Protein AF-A0A377DWI9-F1 (afdb_monomer_lite)

pLDDT: mean 70.31, std 16.59, range [31.58, 92.06]

Organism: Escherichia coli (NCBI:txid562)

Foldseek 3Di:
DFVVVLVVVLVPDDVVQAQEWEWEQEPVRWIAIDHSVQQWDPNVDPVPIAGDDGPFTWDADFPDQFLRIAGPPPRHGDGGAQEEEERDDDDVVVVCPVVVVCVRSNHHYEDDPDPPVCVVRDPQDDHDDPVRHNHHYHYYYTYRPDPDDPD

InterPro domains:
  IPR000291 D-alanine--D-alanine ligase/VANA/B/C, conserved site [PS00843] (89-100)
  IPR011127 D-alanine--D-alanine ligase, N-terminal domain [PF01820] (2-112)
  IPR016185 Pre-ATP-grasp domain superfamily [SSF52440] (2-116)

Secondary structure (DSSP, 8-state):
--HHHHHHHHHHS-TTT-EEEEEEE-TT--EEEEETTS-EESTT-TTT-EEPPPSEEEEE-TT-SS--EEETTT-PBPPP-SEEEE---SHHHHSSHHHHHHHHTT--B-SSS-TTTTTTS-SS--TT-GGG---SEEEEEEE--------

Structure (mmCIF, N/CA/C/O backbone):
data_AF-A0A377DWI9-F1
#
_entry.id   AF-A0A377DWI9-F1
#
loop_
_atom_site.group_PDB
_atom_site.id
_atom_site.type_symbol
_atom_site.label_atom_id
_atom_site.label_alt_id
_atom_site.label_comp_id
_atom_site.label_asym_id
_atom_site.label_entity_id
_atom_site.label_seq_id
_atom_site.pdbx_PDB_ins_code
_atom_site.Cartn_x
_atom_site.Cartn_y
_atom_site.Cartn_z
_atom_site.occupancy
_atom_site.B_iso_or_equiv
_atom_site.auth_seq_id
_atom_site.auth_comp_id
_atom_site.auth_asym_id
_atom_site.auth_atom_id
_atom_site.pdbx_PDB_model_num
ATOM 1 N N . MET A 1 1 ? 13.588 3.741 -10.975 1.00 43.94 1 MET A N 1
ATOM 2 C CA . MET A 1 1 ? 13.897 2.372 -10.501 1.00 43.94 1 MET A CA 1
ATOM 3 C C . MET A 1 1 ? 12.959 1.959 -9.357 1.00 43.94 1 MET A C 1
ATOM 5 O O . MET A 1 1 ? 13.423 1.722 -8.256 1.00 43.94 1 MET A O 1
ATOM 9 N N . SER A 1 2 ? 11.640 1.904 -9.572 1.00 62.06 2 SER A N 1
ATOM 10 C CA . SER A 1 2 ? 10.690 1.530 -8.497 1.00 62.06 2 SER A CA 1
ATOM 11 C C . SER A 1 2 ? 9.681 0.486 -8.989 1.00 62.06 2 SER A C 1
ATOM 13 O O . SER A 1 2 ? 9.578 -0.593 -8.418 1.00 62.06 2 SER A O 1
ATOM 15 N N . LEU A 1 3 ? 9.052 0.725 -10.147 1.00 66.88 3 LEU A N 1
ATOM 16 C CA . LEU A 1 3 ? 7.974 -0.137 -10.655 1.00 66.88 3 LEU A CA 1
ATOM 17 C C . LEU A 1 3 ? 8.413 -1.546 -11.058 1.00 66.88 3 LEU A C 1
ATOM 19 O O . LEU A 1 3 ? 7.700 -2.504 -10.783 1.00 66.88 3 LEU A O 1
ATOM 23 N N . GLN A 1 4 ? 9.593 -1.694 -11.664 1.00 70.00 4 GLN A N 1
ATOM 24 C CA . GLN A 1 4 ? 10.095 -3.016 -12.046 1.00 70.00 4 GLN A CA 1
ATOM 25 C C . GLN A 1 4 ? 10.430 -3.875 -10.818 1.00 70.00 4 GLN A C 1
ATOM 27 O O . GLN A 1 4 ? 10.190 -5.076 -10.816 1.00 70.00 4 GLN A O 1
ATOM 32 N N . SER A 1 5 ? 10.942 -3.258 -9.753 1.00 67.12 5 SER A N 1
ATOM 33 C CA . SER A 1 5 ? 11.206 -3.952 -8.493 1.00 67.12 5 SER A CA 1
ATOM 34 C C . SER A 1 5 ? 9.919 -4.313 -7.763 1.00 67.12 5 SER A C 1
ATOM 36 O O . SER A 1 5 ? 9.803 -5.424 -7.253 1.00 67.12 5 SER 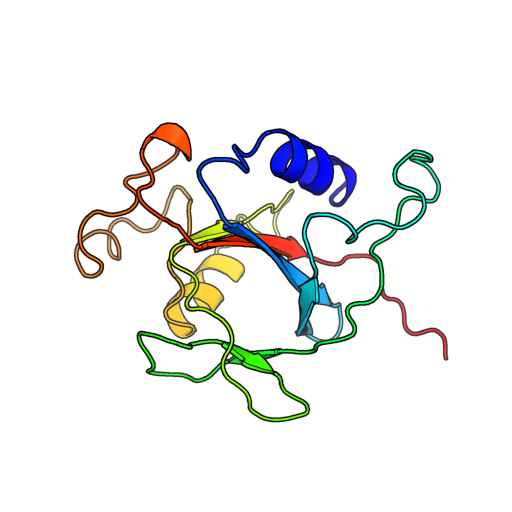A O 1
ATOM 38 N N . ALA A 1 6 ? 8.932 -3.408 -7.769 1.00 67.75 6 ALA A N 1
ATOM 39 C CA . ALA A 1 6 ? 7.593 -3.699 -7.273 1.00 67.75 6 ALA A CA 1
ATOM 40 C C . ALA A 1 6 ? 6.969 -4.883 -8.026 1.00 67.75 6 ALA A C 1
ATOM 42 O O . ALA A 1 6 ? 6.461 -5.797 -7.387 1.00 67.75 6 ALA A O 1
ATOM 43 N N . LYS A 1 7 ? 7.106 -4.930 -9.362 1.00 75.44 7 LYS A N 1
ATOM 44 C CA . LYS A 1 7 ? 6.726 -6.084 -10.192 1.00 75.44 7 LYS A CA 1
ATOM 45 C C . LYS A 1 7 ? 7.393 -7.374 -9.745 1.00 75.44 7 LYS A C 1
ATOM 47 O O . LYS A 1 7 ? 6.699 -8.327 -9.425 1.00 75.44 7 LYS A O 1
ATOM 52 N N . ASN A 1 8 ? 8.713 -7.373 -9.605 1.00 74.19 8 ASN A N 1
ATOM 53 C CA . ASN A 1 8 ? 9.438 -8.572 -9.193 1.00 74.19 8 ASN A CA 1
ATOM 54 C C . ASN A 1 8 ? 8.997 -9.094 -7.813 1.00 74.19 8 ASN A C 1
ATOM 56 O O . ASN A 1 8 ? 8.969 -10.302 -7.607 1.00 74.19 8 ASN A O 1
ATOM 60 N N . ILE A 1 9 ? 8.647 -8.213 -6.871 1.00 72.06 9 ILE A N 1
ATOM 61 C CA . ILE A 1 9 ? 8.197 -8.621 -5.530 1.00 72.06 9 ILE A CA 1
ATOM 62 C C . ILE A 1 9 ? 6.748 -9.120 -5.554 1.00 72.06 9 ILE A C 1
ATOM 64 O O . ILE A 1 9 ? 6.459 -10.144 -4.939 1.00 72.06 9 ILE A O 1
ATOM 68 N N . VAL A 1 10 ? 5.855 -8.454 -6.292 1.00 74.56 10 VAL A N 1
ATOM 69 C CA . VAL A 1 10 ? 4.472 -8.920 -6.512 1.00 74.56 10 VAL A CA 1
ATOM 70 C C . VAL A 1 10 ? 4.441 -10.258 -7.259 1.00 74.56 10 VAL A C 1
ATOM 72 O O . VAL A 1 10 ? 3.552 -11.074 -7.025 1.00 74.56 10 VAL A O 1
ATOM 75 N N . ASP A 1 11 ? 5.405 -10.509 -8.143 1.00 76.75 11 ASP A N 1
ATOM 76 C CA . ASP A 1 11 ? 5.524 -11.777 -8.867 1.00 76.75 11 ASP A CA 1
ATOM 77 C C . ASP A 1 11 ? 6.151 -12.881 -8.002 1.00 76.75 11 ASP A C 1
ATOM 79 O O . ASP A 1 11 ? 5.823 -14.054 -8.165 1.00 76.75 11 ASP A O 1
ATOM 83 N N . ALA A 1 12 ? 7.031 -12.520 -7.063 1.00 76.44 12 ALA A N 1
ATOM 84 C CA . ALA A 1 12 ? 7.692 -13.467 -6.165 1.00 76.44 12 ALA A CA 1
ATOM 85 C C . ALA A 1 12 ? 6.863 -13.838 -4.923 1.00 76.44 12 ALA A C 1
ATOM 87 O O . ALA A 1 12 ? 7.196 -14.812 -4.242 1.00 76.44 12 ALA A O 1
ATOM 88 N N . ILE A 1 13 ? 5.823 -13.068 -4.585 1.00 74.94 13 ILE A N 1
ATOM 89 C CA . ILE A 1 13 ? 4.976 -13.354 -3.424 1.00 74.94 13 ILE A CA 1
ATOM 90 C C . ILE A 1 13 ? 4.055 -14.550 -3.699 1.00 74.94 13 ILE A C 1
ATOM 92 O O . ILE A 1 13 ? 3.482 -14.700 -4.778 1.00 74.94 13 ILE A O 1
ATOM 96 N N . ASP A 1 14 ? 3.894 -15.413 -2.699 1.00 77.94 14 ASP A N 1
ATOM 97 C CA . ASP A 1 14 ? 3.035 -16.588 -2.805 1.00 77.94 14 ASP A CA 1
ATOM 98 C C . ASP A 1 14 ? 1.555 -16.200 -2.655 1.00 77.94 14 ASP A C 1
ATOM 100 O O . ASP A 1 14 ? 1.016 -16.141 -1.548 1.00 77.94 14 ASP A O 1
ATOM 104 N N . LYS A 1 15 ? 0.889 -15.955 -3.787 1.00 76.94 15 LYS A N 1
ATOM 105 C CA . LYS A 1 15 ? -0.535 -15.581 -3.861 1.00 76.94 15 LYS A CA 1
ATOM 106 C C . LYS A 1 15 ? -1.492 -16.696 -3.409 1.00 76.94 15 LYS A C 1
ATOM 108 O O . LYS A 1 15 ? -2.678 -16.444 -3.252 1.00 76.94 15 LYS A O 1
ATOM 113 N N . SER A 1 16 ? -1.007 -17.927 -3.199 1.00 78.12 16 SER A N 1
ATOM 114 C CA . SER A 1 16 ? -1.817 -18.993 -2.585 1.00 78.12 16 SER A CA 1
ATOM 115 C C . SER A 1 16 ? -1.892 -18.871 -1.062 1.00 78.12 16 SER A C 1
ATOM 117 O O . SER A 1 16 ? -2.767 -19.462 -0.432 1.00 78.12 16 SER A O 1
ATOM 119 N N . ARG A 1 17 ? -0.969 -18.103 -0.472 1.00 75.44 17 ARG A N 1
ATOM 120 C CA . ARG A 1 17 ? -0.856 -17.884 0.972 1.00 75.44 17 ARG A CA 1
ATOM 121 C C . ARG A 1 17 ? -1.295 -16.496 1.409 1.00 75.44 17 ARG A C 1
ATOM 123 O O . ARG A 1 17 ? -1.704 -16.347 2.554 1.00 75.44 17 ARG A O 1
ATOM 130 N N . PHE A 1 18 ? -1.159 -15.507 0.533 1.00 76.12 18 PHE A N 1
ATOM 131 C CA . PHE A 1 18 ? -1.440 -14.112 0.835 1.00 76.12 18 PHE A CA 1
ATOM 132 C C . PHE A 1 18 ? -2.476 -13.550 -0.135 1.00 76.12 18 PHE A C 1
ATOM 134 O O . PHE A 1 18 ? -2.308 -13.658 -1.350 1.00 76.12 18 PHE A O 1
ATOM 141 N N . ASP A 1 19 ? -3.488 -12.887 0.411 1.00 82.38 19 ASP A N 1
ATOM 142 C CA . ASP A 1 19 ? -4.251 -11.866 -0.290 1.00 82.38 19 ASP A CA 1
ATOM 143 C C . ASP A 1 19 ? -3.406 -10.586 -0.331 1.00 82.38 19 ASP A C 1
ATOM 145 O O . ASP A 1 19 ? -2.982 -10.059 0.705 1.00 82.38 19 ASP A O 1
ATOM 149 N N . VAL A 1 20 ? -3.058 -10.147 -1.539 1.00 81.94 20 VAL A N 1
ATOM 150 C CA . VAL A 1 20 ? -2.062 -9.096 -1.765 1.00 81.94 20 VAL A CA 1
ATOM 151 C C . VAL A 1 20 ? -2.745 -7.876 -2.347 1.00 81.94 20 VAL A C 1
ATOM 153 O O . VAL A 1 20 ? -3.219 -7.898 -3.482 1.00 81.94 20 VAL A O 1
ATOM 156 N N . VAL A 1 21 ? -2.687 -6.775 -1.608 1.00 82.81 21 VAL A N 1
ATOM 157 C CA . VAL A 1 21 ? -3.059 -5.455 -2.115 1.00 82.81 21 VAL A CA 1
ATOM 158 C C . VAL A 1 21 ? -1.825 -4.591 -2.314 1.00 82.81 21 VAL A C 1
ATOM 160 O O . VAL A 1 21 ? -0.770 -4.791 -1.708 1.00 82.81 21 VAL A O 1
ATOM 163 N N . LEU A 1 22 ? -1.949 -3.603 -3.185 1.00 83.62 22 LEU A N 1
ATOM 164 C CA . LEU A 1 22 ? -0.891 -2.650 -3.457 1.00 83.62 22 LEU A CA 1
ATOM 165 C C . LEU A 1 22 ? -1.261 -1.294 -2.892 1.00 83.62 22 LEU A C 1
ATOM 167 O O . LEU A 1 22 ? -2.303 -0.749 -3.237 1.00 83.62 22 LEU A O 1
ATOM 171 N N . LEU A 1 23 ? -0.402 -0.757 -2.032 1.00 84.25 23 LEU A N 1
ATOM 172 C CA . LEU A 1 23 ? -0.550 0.569 -1.451 1.00 84.25 23 LEU A CA 1
ATOM 173 C C . LEU A 1 23 ? 0.487 1.508 -2.065 1.00 84.25 23 LEU A C 1
ATOM 175 O O . LEU A 1 23 ? 1.693 1.322 -1.902 1.00 84.25 23 LEU A O 1
ATOM 179 N N . GLY A 1 24 ? 0.006 2.526 -2.768 1.00 81.19 24 GLY A N 1
ATOM 180 C CA . GLY A 1 24 ? 0.832 3.591 -3.324 1.00 81.19 24 GLY A CA 1
ATOM 181 C C . GLY A 1 24 ? 0.602 4.905 -2.592 1.00 81.19 24 GLY A C 1
ATOM 182 O O . GLY A 1 24 ? -0.525 5.199 -2.200 1.00 81.19 24 GLY A O 1
ATOM 183 N N . ILE A 1 25 ? 1.652 5.712 -2.447 1.00 78.38 25 ILE A N 1
ATOM 184 C CA . ILE A 1 25 ? 1.525 7.136 -2.108 1.00 78.38 25 ILE A CA 1
ATOM 185 C C . ILE A 1 25 ? 2.008 7.950 -3.301 1.00 78.38 25 ILE A C 1
ATOM 187 O O . ILE A 1 25 ? 3.132 7.741 -3.771 1.00 78.38 25 ILE A O 1
ATOM 191 N N . ASP A 1 26 ? 1.157 8.849 -3.792 1.00 75.94 26 ASP A N 1
ATOM 192 C CA . ASP A 1 26 ? 1.507 9.770 -4.871 1.00 75.94 26 ASP A CA 1
ATOM 193 C C . ASP A 1 26 ? 2.346 10.964 -4.385 1.00 75.94 26 ASP A C 1
ATOM 195 O O . ASP A 1 26 ? 2.638 11.137 -3.200 1.00 75.94 26 ASP A O 1
ATOM 199 N N . LYS A 1 27 ? 2.756 11.827 -5.318 1.00 71.56 27 LYS A N 1
ATOM 200 C CA . LYS A 1 27 ? 3.582 13.005 -5.002 1.00 71.56 27 LYS A CA 1
ATOM 201 C C . LYS A 1 27 ? 2.850 14.059 -4.176 1.00 71.56 27 LYS A C 1
ATOM 203 O O . LYS A 1 27 ? 3.497 14.948 -3.628 1.00 71.56 27 LYS A O 1
ATOM 208 N N . GLN A 1 28 ? 1.528 13.989 -4.125 1.00 77.25 28 GLN A N 1
ATOM 209 C CA . GLN A 1 28 ? 0.669 14.863 -3.342 1.00 77.25 28 GLN A CA 1
ATOM 210 C C . GLN A 1 28 ? 0.441 14.295 -1.931 1.00 77.25 28 GLN A C 1
ATOM 212 O O . GLN A 1 28 ? -0.187 14.953 -1.102 1.00 77.25 28 GLN A O 1
ATOM 217 N N . GLY A 1 29 ? 0.981 13.107 -1.636 1.00 77.75 29 GLY A N 1
ATOM 218 C CA . GLY A 1 29 ? 0.819 12.418 -0.363 1.00 77.75 29 GLY A CA 1
ATOM 219 C C . GLY A 1 29 ? -0.506 11.665 -0.243 1.00 77.75 29 GLY A C 1
ATOM 220 O O . GLY A 1 29 ? -0.821 11.192 0.850 1.00 77.75 29 GLY A O 1
ATOM 221 N N . GLN A 1 30 ? -1.290 11.544 -1.321 1.00 82.44 30 GLN A N 1
ATOM 222 C CA . GLN A 1 30 ? -2.525 10.766 -1.291 1.00 82.44 30 GLN A CA 1
ATOM 223 C C . GLN A 1 30 ? -2.202 9.280 -1.380 1.00 82.44 30 GLN A C 1
ATOM 225 O O . GLN A 1 30 ? -1.371 8.842 -2.179 1.00 82.44 30 GLN A O 1
ATOM 230 N N . TRP A 1 31 ? -2.874 8.510 -0.532 1.00 87.00 31 TRP A N 1
ATOM 231 C CA . TRP A 1 31 ? -2.747 7.065 -0.499 1.00 87.00 31 TRP A CA 1
ATOM 232 C C . TRP A 1 31 ? -3.750 6.444 -1.455 1.00 87.00 31 TRP A C 1
ATOM 234 O O . TRP A 1 31 ? -4.892 6.888 -1.545 1.00 87.00 31 TRP A O 1
ATOM 244 N N . HIS A 1 32 ? -3.335 5.379 -2.119 1.00 86.12 32 HIS A N 1
ATOM 245 C CA . HIS A 1 32 ? -4.103 4.704 -3.150 1.00 86.12 32 HIS A CA 1
ATOM 246 C C . HIS A 1 32 ? -3.987 3.197 -2.975 1.00 86.12 32 HIS A C 1
ATOM 248 O O . HIS A 1 32 ? -2.897 2.700 -2.687 1.00 86.12 32 HIS A O 1
ATOM 254 N N . VAL A 1 33 ? -5.087 2.470 -3.180 1.00 85.06 33 VAL A N 1
ATOM 255 C CA . VAL A 1 33 ? -5.078 1.000 -3.204 1.00 85.06 33 VAL A CA 1
ATOM 256 C C . VAL A 1 33 ? -5.276 0.469 -4.616 1.00 85.06 33 VAL A C 1
ATOM 258 O O . VAL A 1 33 ? -6.163 0.898 -5.339 1.00 85.06 33 VAL A O 1
ATOM 261 N N . SER A 1 34 ? -4.458 -0.483 -5.036 1.00 81.50 34 SER A N 1
ATOM 262 C CA . SER A 1 34 ? -4.604 -1.149 -6.328 1.00 81.50 34 SER A CA 1
ATOM 263 C C . SER A 1 34 ? -4.617 -2.658 -6.165 1.00 81.50 34 SER A C 1
ATOM 265 O O . SER A 1 34 ? -4.000 -3.218 -5.259 1.00 81.50 34 SER A O 1
ATOM 267 N N . ASP A 1 35 ? -5.330 -3.316 -7.068 1.00 77.38 35 ASP A N 1
ATOM 268 C CA . ASP A 1 35 ? -5.361 -4.769 -7.141 1.00 77.38 35 ASP A CA 1
ATOM 269 C C . ASP A 1 35 ? -4.036 -5.293 -7.725 1.00 77.38 35 ASP A C 1
ATOM 271 O O . ASP A 1 35 ? -3.583 -4.833 -8.782 1.00 77.38 35 ASP A O 1
ATOM 275 N N . ALA A 1 36 ? -3.412 -6.268 -7.055 1.00 73.12 36 ALA A N 1
ATOM 276 C CA . ALA A 1 36 ? -2.138 -6.857 -7.471 1.00 73.12 36 ALA A CA 1
ATOM 277 C C . ALA A 1 36 ? -2.191 -7.583 -8.830 1.00 73.12 36 ALA A C 1
ATOM 279 O O . ALA A 1 36 ? -1.147 -7.836 -9.431 1.00 73.12 36 ALA A O 1
ATOM 280 N N . SER A 1 37 ? -3.379 -7.903 -9.346 1.00 73.38 37 SER A N 1
ATOM 281 C CA . SER A 1 37 ? -3.575 -8.482 -10.678 1.00 73.38 37 SER A CA 1
ATOM 282 C C . SER A 1 37 ? -3.571 -7.445 -11.809 1.00 73.38 37 SER A C 1
ATOM 284 O O . SER A 1 37 ? -3.333 -7.820 -12.956 1.00 73.38 37 SER A O 1
ATOM 286 N N . ASN A 1 38 ? -3.801 -6.152 -11.528 1.00 75.94 38 ASN A N 1
ATOM 287 C CA . ASN A 1 38 ? -4.007 -5.142 -12.579 1.00 75.94 38 ASN A CA 1
ATOM 288 C C . ASN A 1 38 ? -3.505 -3.722 -12.234 1.00 75.94 38 ASN A C 1
ATOM 290 O O . ASN A 1 38 ? -4.110 -2.717 -12.612 1.00 75.94 38 ASN A O 1
ATOM 294 N N . TYR A 1 39 ? -2.382 -3.615 -11.534 1.00 76.12 39 TYR A N 1
ATOM 295 C CA . TYR A 1 39 ? -1.815 -2.339 -11.077 1.00 76.12 39 TYR A CA 1
ATOM 296 C C . TYR A 1 39 ? -0.828 -1.678 -12.052 1.00 76.12 39 TYR A C 1
ATOM 298 O O . TYR A 1 39 ? -0.432 -0.536 -11.830 1.00 76.12 39 TYR A O 1
ATOM 306 N N . LEU A 1 40 ? -0.407 -2.363 -13.121 1.00 77.06 40 LEU A N 1
ATOM 307 C CA . LEU A 1 40 ? 0.538 -1.829 -14.110 1.00 77.06 40 LEU A CA 1
ATOM 308 C C . LEU A 1 40 ? -0.135 -1.574 -15.458 1.00 77.06 40 LEU A C 1
ATOM 310 O O . LEU A 1 40 ? -0.906 -2.387 -15.963 1.00 77.06 40 LEU A O 1
ATOM 314 N N . LEU A 1 41 ? 0.233 -0.453 -16.070 1.00 78.62 41 LEU A N 1
ATOM 315 C CA . LEU A 1 41 ? 0.066 -0.170 -17.489 1.00 78.62 41 LEU A CA 1
ATOM 316 C C . LEU A 1 41 ? 1.367 -0.525 -18.209 1.00 78.62 41 LEU A C 1
ATOM 318 O O . LEU A 1 41 ? 2.452 -0.239 -17.699 1.00 78.62 41 LEU A O 1
ATOM 322 N N . ASN A 1 42 ? 1.254 -1.116 -19.401 1.00 81.31 42 ASN A N 1
ATOM 323 C CA . ASN A 1 42 ? 2.394 -1.492 -20.246 1.00 81.31 42 ASN A CA 1
ATOM 324 C C . ASN A 1 42 ? 3.430 -2.354 -19.498 1.00 81.31 42 ASN A C 1
ATOM 326 O O . ASN A 1 42 ? 4.629 -2.103 -19.570 1.00 81.31 42 ASN A O 1
ATOM 330 N N . ALA A 1 43 ? 2.968 -3.361 -18.748 1.00 75.62 43 ALA A N 1
ATOM 331 C CA . ALA A 1 43 ? 3.824 -4.190 -17.893 1.00 75.62 43 ALA A CA 1
ATOM 332 C C . ALA A 1 43 ? 4.948 -4.929 -18.651 1.00 75.62 43 ALA A C 1
ATOM 334 O O . ALA A 1 43 ? 5.921 -5.352 -18.019 1.00 75.62 43 ALA A O 1
ATOM 335 N N . ASP A 1 44 ? 4.804 -5.076 -19.970 1.00 81.12 44 ASP A N 1
ATOM 336 C CA . ASP A 1 44 ? 5.751 -5.740 -20.871 1.00 81.12 44 ASP A CA 1
ATOM 337 C C . ASP A 1 44 ? 6.663 -4.761 -21.633 1.00 81.12 44 ASP A C 1
ATOM 339 O O . ASP A 1 44 ? 7.583 -5.199 -22.319 1.00 81.12 44 ASP A O 1
ATOM 343 N N . ASP A 1 45 ? 6.447 -3.446 -21.495 1.00 80.62 45 ASP A N 1
ATOM 344 C CA . ASP A 1 45 ? 7.290 -2.401 -22.084 1.00 80.62 45 ASP A CA 1
ATOM 345 C C . ASP A 1 45 ? 8.018 -1.620 -20.974 1.00 80.62 45 ASP A C 1
ATOM 347 O O . ASP A 1 45 ? 7.458 -0.691 -20.380 1.00 80.62 45 ASP A O 1
ATOM 351 N N . PRO A 1 46 ? 9.294 -1.945 -20.693 1.00 73.88 46 PRO A N 1
ATOM 352 C CA . PRO A 1 46 ? 10.072 -1.276 -19.654 1.00 73.88 46 PRO A CA 1
ATOM 353 C C . PRO A 1 46 ? 10.219 0.241 -19.843 1.00 73.88 46 PRO A C 1
ATOM 355 O O . PRO A 1 46 ? 10.432 0.953 -18.858 1.00 73.88 46 PRO A O 1
ATOM 358 N N . ALA A 1 47 ? 10.123 0.756 -21.075 1.00 75.69 47 ALA A N 1
ATOM 359 C CA . ALA A 1 47 ? 10.236 2.188 -21.343 1.00 75.69 47 ALA A CA 1
ATOM 360 C C . ALA A 1 47 ? 8.954 2.943 -20.953 1.00 75.69 47 ALA A C 1
ATOM 362 O O . ALA A 1 47 ? 9.026 4.078 -20.471 1.00 75.69 47 ALA A O 1
ATOM 363 N N . HIS A 1 48 ? 7.796 2.289 -21.082 1.00 75.94 48 HIS A N 1
ATOM 364 C CA . HIS A 1 48 ? 6.474 2.887 -20.863 1.00 75.94 48 HIS A CA 1
ATOM 365 C C . HIS A 1 48 ? 5.701 2.299 -19.675 1.00 75.94 48 HIS A C 1
ATOM 367 O O . HIS A 1 48 ? 4.535 2.652 -19.479 1.00 75.94 48 HIS A O 1
ATOM 373 N N . ILE A 1 49 ? 6.332 1.443 -18.863 1.00 74.94 49 ILE A N 1
ATOM 374 C CA . ILE A 1 49 ? 5.731 0.890 -17.648 1.00 74.94 49 ILE A CA 1
ATOM 375 C C . ILE A 1 49 ? 5.315 2.010 -16.687 1.00 74.94 49 ILE A C 1
ATOM 377 O O . ILE A 1 49 ? 6.125 2.842 -16.247 1.00 74.94 49 ILE A O 1
ATOM 381 N N . ALA A 1 50 ? 4.033 2.017 -16.342 1.00 72.44 50 ALA A N 1
ATOM 382 C CA . ALA A 1 50 ? 3.427 2.991 -15.447 1.00 72.44 50 ALA A CA 1
ATOM 383 C C . ALA A 1 50 ? 2.465 2.297 -14.484 1.00 72.44 50 ALA A C 1
ATOM 385 O O . ALA A 1 50 ? 2.049 1.164 -14.713 1.00 72.44 50 ALA A O 1
ATOM 386 N N . LEU A 1 51 ? 2.112 2.978 -13.400 1.00 71.44 51 LEU A N 1
ATOM 387 C CA . LEU A 1 51 ? 1.040 2.511 -12.535 1.00 71.44 51 LEU A CA 1
ATOM 388 C C . LEU A 1 51 ? -0.295 2.806 -13.194 1.00 71.44 51 LEU A C 1
ATOM 390 O O . LEU A 1 51 ? -0.493 3.871 -13.783 1.00 71.44 51 LEU A O 1
ATOM 394 N N . ARG A 1 52 ? -1.216 1.857 -13.079 1.00 75.50 52 ARG A N 1
ATOM 395 C CA . ARG A 1 52 ? -2.617 2.131 -13.344 1.00 75.50 52 ARG A CA 1
ATOM 396 C C . ARG A 1 52 ? -3.100 3.098 -12.259 1.00 75.50 52 ARG A C 1
ATOM 398 O O . ARG A 1 52 ? -2.875 2.813 -11.083 1.00 75.50 52 ARG A O 1
ATOM 405 N N . PRO A 1 53 ? -3.751 4.215 -12.623 1.00 68.00 53 PRO A N 1
ATOM 406 C CA . PRO A 1 53 ? -4.394 5.070 -11.640 1.00 68.00 53 PRO A CA 1
ATOM 407 C C . PRO A 1 53 ? -5.342 4.231 -10.787 1.00 68.00 53 PRO A C 1
ATOM 409 O O . PRO A 1 53 ? -6.197 3.518 -11.320 1.00 68.00 53 PRO A O 1
ATOM 412 N N . SER A 1 54 ? -5.158 4.291 -9.474 1.00 71.56 54 SER A N 1
ATOM 413 C CA . SER A 1 54 ? -6.117 3.713 -8.546 1.00 71.56 54 SER A CA 1
ATOM 414 C C . SER A 1 54 ? -7.435 4.474 -8.650 1.00 71.56 54 SER A C 1
ATOM 416 O O . SER A 1 54 ? -7.442 5.703 -8.702 1.00 71.56 54 SER A O 1
ATOM 418 N N . ALA A 1 55 ? -8.553 3.751 -8.642 1.00 68.06 55 ALA A N 1
ATOM 419 C CA . ALA A 1 55 ? -9.870 4.367 -8.499 1.00 68.06 55 ALA A CA 1
ATOM 420 C C . ALA A 1 55 ? -10.176 4.753 -7.039 1.00 68.06 55 ALA A C 1
ATOM 422 O O . ALA A 1 55 ? -11.051 5.583 -6.794 1.00 68.06 55 ALA A O 1
ATOM 423 N N . THR A 1 56 ? -9.452 4.166 -6.081 1.00 83.69 56 THR A N 1
ATOM 424 C CA . THR A 1 56 ? -9.737 4.272 -4.651 1.00 83.69 56 THR A CA 1
ATOM 425 C C . THR A 1 56 ? -8.594 4.975 -3.933 1.00 83.69 56 THR A C 1
ATOM 427 O O . THR A 1 56 ? -7.493 4.432 -3.777 1.00 83.69 56 THR A O 1
ATOM 430 N N . SER A 1 57 ? -8.885 6.190 -3.478 1.00 88.62 57 SER A N 1
ATOM 431 C CA . SER A 1 57 ? -8.040 6.931 -2.547 1.00 88.62 57 SER A CA 1
ATOM 432 C C . SER A 1 57 ? -8.352 6.513 -1.116 1.00 88.62 57 SER A C 1
ATOM 434 O O . SER A 1 57 ? -9.502 6.239 -0.777 1.00 88.62 57 SER A O 1
ATOM 436 N N . LEU A 1 58 ? -7.330 6.478 -0.271 1.00 90.25 58 LEU A N 1
ATOM 437 C CA . LEU A 1 58 ? -7.424 5.995 1.096 1.00 90.25 58 LEU A CA 1
ATOM 438 C C . LEU A 1 58 ? -7.228 7.118 2.104 1.00 90.25 58 LEU A C 1
ATOM 440 O O . LEU A 1 58 ? -6.391 8.003 1.923 1.00 90.25 58 LEU A O 1
ATOM 444 N N . ALA A 1 59 ? -7.964 7.024 3.205 1.00 90.31 59 ALA A N 1
ATOM 445 C CA . ALA A 1 59 ? -7.715 7.793 4.410 1.00 90.31 59 ALA A CA 1
ATOM 446 C C . ALA A 1 59 ? -7.313 6.857 5.552 1.00 90.31 59 ALA A C 1
ATOM 448 O O . ALA A 1 59 ? -7.834 5.751 5.701 1.00 90.31 59 ALA A O 1
ATOM 449 N N . GLN A 1 60 ? -6.378 7.324 6.372 1.00 88.50 60 GLN A N 1
ATOM 450 C CA . GLN A 1 60 ? -5.964 6.630 7.579 1.00 88.50 60 GLN A CA 1
ATOM 451 C C . GLN A 1 60 ? -6.876 7.034 8.743 1.00 88.50 60 GLN A C 1
ATOM 453 O O . GLN A 1 60 ? -7.168 8.217 8.917 1.00 88.50 60 GLN A O 1
ATOM 458 N N . VAL A 1 61 ? -7.272 6.071 9.577 1.00 88.88 61 VAL A N 1
ATOM 459 C CA . VAL A 1 61 ? -8.010 6.308 10.825 1.00 88.88 61 VAL A CA 1
ATOM 460 C C . VAL A 1 61 ? -7.062 6.104 12.015 1.00 88.88 61 VAL A C 1
ATOM 462 O O . VAL A 1 61 ? -6.772 4.963 12.385 1.00 88.88 61 VAL A O 1
ATOM 465 N N . PRO A 1 62 ? -6.540 7.181 12.634 1.00 82.19 62 PRO A N 1
ATOM 466 C CA . PRO A 1 62 ? -5.591 7.068 13.739 1.00 82.19 62 PRO A CA 1
ATOM 467 C C . PRO A 1 62 ? -6.189 6.368 14.966 1.00 82.19 62 PRO A C 1
ATOM 469 O O . PRO A 1 62 ? -7.372 6.512 15.271 1.00 82.19 62 PRO A O 1
ATOM 472 N N . GLY A 1 63 ? -5.352 5.632 15.701 1.00 79.12 63 GLY A N 1
ATOM 473 C CA . GLY A 1 63 ? -5.735 4.976 16.959 1.00 79.12 63 GLY A CA 1
ATOM 474 C C . GLY A 1 63 ? -6.556 3.690 16.806 1.00 79.12 63 GLY A C 1
ATOM 475 O O . GLY A 1 63 ? -6.924 3.082 17.810 1.00 79.12 63 GLY A O 1
ATOM 476 N N . LYS A 1 64 ? -6.840 3.250 15.576 1.00 81.56 64 LYS A N 1
ATOM 477 C CA . LYS A 1 64 ? -7.463 1.950 15.300 1.00 81.56 64 LYS A CA 1
ATOM 478 C C . LYS A 1 64 ? -6.411 0.841 15.222 1.00 81.56 64 LYS A C 1
ATOM 480 O O . LYS A 1 64 ? -5.299 1.067 14.754 1.00 81.56 64 LYS A O 1
ATOM 485 N N . HIS A 1 65 ? -6.777 -0.360 15.669 1.00 78.75 65 HIS A N 1
ATOM 486 C CA . HIS A 1 65 ? -5.958 -1.579 15.548 1.00 78.75 65 HIS A CA 1
ATOM 487 C C . HIS A 1 65 ? -6.424 -2.505 14.413 1.00 78.75 65 HIS A C 1
ATOM 489 O O . HIS A 1 65 ? -5.684 -3.394 14.011 1.00 78.75 65 HIS A O 1
ATOM 495 N N . GLU A 1 66 ? -7.630 -2.271 13.895 1.00 82.00 66 GLU A N 1
ATOM 496 C CA . GLU A 1 66 ? -8.253 -2.967 12.768 1.00 82.00 66 GLU A CA 1
ATOM 497 C C . GLU A 1 66 ? -8.946 -1.917 11.898 1.00 82.00 66 GLU A C 1
ATOM 499 O O . GLU A 1 66 ? -9.383 -0.884 12.422 1.00 82.00 66 GLU A O 1
ATOM 504 N N . HIS A 1 67 ? -9.050 -2.164 10.591 1.00 86.62 67 HIS A N 1
ATOM 505 C CA . HIS A 1 67 ? -9.602 -1.203 9.628 1.00 86.62 67 HIS A CA 1
ATOM 506 C C . HIS A 1 67 ? -8.932 0.184 9.707 1.00 86.62 67 HIS A C 1
ATOM 508 O O . HIS A 1 67 ? -9.592 1.223 9.710 1.00 86.62 67 HIS A O 1
ATOM 514 N N . GLN A 1 68 ? -7.597 0.203 9.797 1.00 88.12 68 GLN A N 1
ATOM 515 C CA . GLN A 1 68 ? -6.798 1.434 9.877 1.00 88.12 68 GLN A CA 1
ATOM 516 C C . GLN A 1 68 ? -6.896 2.293 8.605 1.00 88.12 68 GLN A C 1
ATOM 518 O O . GLN A 1 68 ? -6.551 3.474 8.644 1.00 88.12 68 GLN A O 1
ATOM 523 N N . LEU A 1 69 ? -7.345 1.705 7.492 1.00 90.00 69 LEU A N 1
ATOM 524 C CA . LEU A 1 69 ? -7.530 2.353 6.199 1.00 90.00 69 LEU A CA 1
ATOM 525 C C . LEU A 1 69 ? -9.004 2.284 5.787 1.00 90.00 69 LEU A C 1
ATOM 527 O O . LEU A 1 69 ? -9.642 1.234 5.898 1.00 90.00 69 LEU A O 1
ATOM 531 N N . ILE A 1 70 ? -9.520 3.400 5.282 1.00 92.06 70 ILE A N 1
ATOM 532 C CA . ILE A 1 70 ? -10.867 3.520 4.718 1.00 92.06 70 ILE A CA 1
ATOM 533 C C . ILE A 1 70 ? -10.787 4.106 3.312 1.00 92.06 70 ILE A C 1
ATOM 535 O O . ILE A 1 70 ? -9.863 4.858 2.998 1.00 92.06 70 ILE A O 1
ATOM 539 N N . ASP A 1 71 ? -11.777 3.804 2.484 1.00 91.69 71 ASP A N 1
ATOM 540 C CA . ASP A 1 71 ? -12.000 4.506 1.227 1.00 91.69 71 ASP A CA 1
ATOM 541 C C . ASP A 1 71 ? -12.395 5.962 1.531 1.00 91.69 71 ASP A C 1
ATOM 543 O O . ASP A 1 71 ? -13.371 6.237 2.235 1.00 91.69 71 ASP A O 1
ATOM 547 N N . ALA A 1 72 ? -11.611 6.909 1.019 1.00 90.38 72 ALA A N 1
ATOM 548 C CA . ALA A 1 72 ? -11.795 8.333 1.269 1.00 90.38 72 ALA A CA 1
ATOM 549 C C . ALA A 1 72 ? -13.068 8.908 0.619 1.00 90.38 72 ALA A C 1
ATOM 551 O O . ALA A 1 72 ? -13.524 9.975 1.027 1.00 90.38 72 ALA A O 1
ATOM 552 N N . GLN A 1 73 ? -13.641 8.236 -0.385 1.00 89.25 73 GLN A N 1
ATOM 553 C CA . GLN A 1 73 ? -14.823 8.704 -1.113 1.00 89.25 73 GLN A CA 1
ATOM 554 C C . GLN A 1 73 ? -16.130 8.311 -0.420 1.00 89.25 73 GLN A C 1
ATOM 556 O O . GLN A 1 73 ? -17.078 9.094 -0.412 1.00 89.25 73 GLN A O 1
ATOM 561 N N . ASN A 1 74 ? -16.201 7.104 0.147 1.00 91.12 74 ASN A N 1
ATOM 562 C CA . ASN A 1 74 ? -17.443 6.549 0.706 1.00 91.12 74 ASN A CA 1
ATOM 563 C C . ASN A 1 74 ? -17.345 6.146 2.191 1.00 91.12 74 ASN A C 1
ATOM 565 O O . ASN A 1 74 ? -18.357 5.772 2.787 1.00 91.12 74 ASN A O 1
ATOM 569 N N . GLY A 1 75 ? -16.157 6.230 2.798 1.00 90.62 75 GLY A N 1
ATOM 570 C CA . GLY A 1 75 ? -15.918 5.925 4.208 1.00 90.62 75 GLY A CA 1
ATOM 571 C C . GLY A 1 75 ? -15.961 4.438 4.562 1.00 90.62 75 GLY A C 1
ATOM 572 O O . GLY A 1 75 ? -15.950 4.105 5.748 1.00 90.62 75 GLY A O 1
ATOM 573 N N . GLN A 1 76 ? -16.035 3.539 3.575 1.00 90.94 76 GLN A N 1
ATOM 574 C CA . GLN A 1 76 ? -16.054 2.102 3.826 1.00 90.94 76 GLN A CA 1
ATOM 575 C C . GLN A 1 76 ? -14.679 1.608 4.292 1.00 90.94 76 GLN A C 1
ATOM 577 O O . GLN A 1 76 ? -13.655 2.020 3.738 1.00 90.94 76 GLN A O 1
ATOM 582 N N . PRO A 1 77 ? -14.630 0.723 5.302 1.00 88.56 77 PRO A N 1
ATOM 583 C CA . PRO A 1 77 ? -13.377 0.156 5.768 1.00 88.56 77 PRO A CA 1
ATOM 584 C C . PRO A 1 77 ? -12.781 -0.791 4.731 1.00 88.56 77 PRO A C 1
ATOM 586 O O . PRO A 1 77 ? -13.488 -1.601 4.132 1.00 88.56 77 PRO A O 1
ATOM 589 N N . LEU A 1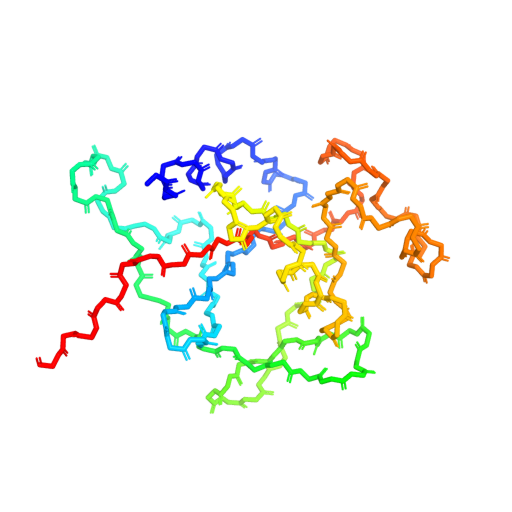 78 ? -11.460 -0.729 4.571 1.00 86.00 78 LEU A N 1
ATOM 590 C CA . LEU A 1 78 ? -10.729 -1.771 3.862 1.00 86.00 78 LEU A CA 1
ATOM 591 C C . LEU A 1 78 ? -10.535 -2.998 4.767 1.00 86.00 78 LEU A C 1
ATOM 593 O O . LEU A 1 78 ? -10.596 -2.877 6.000 1.00 86.00 78 LEU A O 1
ATOM 597 N N . PRO A 1 79 ? -10.254 -4.177 4.177 1.00 83.50 79 PRO A N 1
ATOM 598 C CA . PRO A 1 79 ? -9.725 -5.309 4.924 1.00 83.50 79 PRO A CA 1
ATOM 599 C C . PRO A 1 79 ? -8.524 -4.891 5.779 1.00 83.50 79 PRO A C 1
ATOM 601 O O . PRO A 1 79 ? -7.688 -4.086 5.358 1.00 83.50 79 PRO A O 1
ATOM 604 N N . THR A 1 80 ? -8.452 -5.420 6.999 1.00 82.94 80 THR A N 1
ATOM 605 C CA . THR A 1 80 ? -7.335 -5.143 7.905 1.00 82.94 80 THR A CA 1
ATOM 606 C C . THR A 1 80 ? -6.041 -5.662 7.287 1.00 82.94 80 THR A C 1
ATOM 608 O O . THR A 1 80 ? -5.943 -6.831 6.929 1.00 82.94 80 THR A O 1
ATOM 611 N N . VAL A 1 81 ? -5.042 -4.786 7.175 1.00 82.88 81 VAL A N 1
ATOM 612 C CA . VAL A 1 81 ? -3.714 -5.149 6.675 1.00 82.88 81 VAL A CA 1
ATOM 613 C C . VAL A 1 81 ? -2.905 -5.734 7.829 1.00 82.88 81 VAL A C 1
ATOM 615 O O . VAL A 1 81 ? -2.561 -5.022 8.773 1.00 82.88 81 VAL A O 1
ATOM 618 N N . ASP A 1 82 ? -2.579 -7.025 7.746 1.00 82.25 82 ASP A N 1
ATOM 619 C CA . ASP A 1 82 ? -1.796 -7.719 8.774 1.00 82.25 82 ASP A CA 1
ATOM 620 C C . ASP A 1 82 ? -0.327 -7.287 8.754 1.00 82.25 82 ASP A C 1
ATOM 622 O O . ASP A 1 82 ? 0.352 -7.282 9.783 1.00 82.25 82 ASP A O 1
ATOM 626 N N . VAL A 1 83 ? 0.191 -6.983 7.561 1.00 84.19 83 VAL A N 1
ATOM 627 C CA . VAL A 1 83 ? 1.591 -6.622 7.355 1.00 84.19 83 VAL A CA 1
ATOM 628 C C . VAL A 1 83 ? 1.786 -5.839 6.059 1.00 84.19 83 VAL A C 1
ATOM 630 O O . VAL A 1 83 ? 1.182 -6.134 5.027 1.00 84.19 83 VAL A O 1
ATOM 633 N N . ILE A 1 84 ? 2.693 -4.868 6.107 1.00 84.94 84 ILE A N 1
ATOM 634 C CA . ILE A 1 84 ? 3.171 -4.110 4.959 1.00 84.94 84 ILE A CA 1
ATOM 635 C C . ILE A 1 84 ? 4.582 -4.562 4.588 1.00 84.94 84 ILE A C 1
ATOM 637 O O . ILE A 1 84 ? 5.477 -4.637 5.430 1.00 84.94 84 ILE A O 1
ATOM 641 N N . PHE A 1 85 ? 4.804 -4.812 3.306 1.00 81.06 85 PHE A N 1
ATOM 642 C CA . PHE A 1 85 ? 6.123 -5.015 2.722 1.00 81.06 85 PHE A CA 1
ATOM 643 C C . PHE A 1 85 ? 6.553 -3.718 2.027 1.00 81.06 85 PHE A C 1
ATOM 645 O O . PHE A 1 85 ? 6.127 -3.464 0.897 1.00 81.06 85 PHE A O 1
ATOM 652 N N . PRO A 1 86 ? 7.350 -2.858 2.688 1.00 77.06 86 PRO A N 1
ATOM 653 C CA . PRO A 1 86 ? 7.822 -1.624 2.083 1.00 77.06 86 PRO A CA 1
ATOM 654 C C . PRO A 1 86 ? 8.869 -1.917 1.010 1.00 77.06 86 PRO A C 1
ATOM 656 O O . PRO A 1 86 ? 9.959 -2.406 1.297 1.00 77.06 86 PRO A O 1
ATOM 659 N N . ILE A 1 87 ? 8.541 -1.587 -0.237 1.00 74.12 87 ILE A N 1
ATOM 660 C CA . ILE A 1 87 ? 9.456 -1.628 -1.375 1.00 74.12 87 ILE A CA 1
ATOM 661 C C . ILE A 1 87 ? 9.956 -0.212 -1.601 1.00 74.12 87 ILE A C 1
ATOM 663 O O . ILE A 1 87 ? 9.367 0.573 -2.348 1.00 74.12 87 ILE A O 1
ATOM 667 N N . VAL A 1 88 ? 11.056 0.129 -0.939 1.00 63.06 88 VAL A N 1
ATOM 668 C CA . VAL A 1 88 ? 11.720 1.411 -1.156 1.00 63.06 88 VAL A CA 1
ATOM 669 C C . VAL A 1 88 ? 13.134 1.167 -1.653 1.00 63.06 88 VAL A C 1
ATOM 671 O O . VAL A 1 88 ? 13.893 0.421 -1.046 1.00 63.06 88 VAL A O 1
ATOM 674 N N . HIS A 1 89 ? 13.478 1.792 -2.778 1.00 55.78 89 HIS A N 1
ATOM 675 C CA . HIS A 1 89 ? 14.848 1.860 -3.272 1.00 55.78 89 HIS A CA 1
ATOM 676 C C . HIS A 1 89 ? 15.385 3.278 -3.062 1.00 55.78 89 HIS A C 1
ATOM 678 O O . HIS A 1 89 ? 14.821 4.231 -3.601 1.00 55.78 89 HIS A O 1
ATOM 684 N N . GLY A 1 90 ? 16.487 3.404 -2.318 1.00 48.78 90 GLY A N 1
ATOM 685 C CA . GLY A 1 90 ? 17.187 4.666 -2.070 1.00 48.78 90 GLY A CA 1
ATOM 686 C C . GLY A 1 90 ? 16.838 5.341 -0.738 1.00 48.78 90 GLY A C 1
ATOM 687 O O . GLY A 1 90 ? 16.044 4.844 0.058 1.00 48.78 90 GLY A O 1
ATOM 688 N N . THR A 1 91 ? 17.427 6.518 -0.521 1.00 42.50 91 THR A N 1
ATOM 689 C CA . THR A 1 91 ? 17.441 7.258 0.755 1.00 42.50 91 THR A CA 1
ATOM 690 C C . THR A 1 91 ? 16.065 7.591 1.347 1.00 42.50 91 THR A C 1
ATOM 692 O O . THR A 1 91 ? 15.973 7.760 2.553 1.00 42.50 91 THR A O 1
ATOM 695 N N . LEU A 1 92 ? 14.991 7.630 0.548 1.00 47.06 92 LEU A N 1
ATOM 696 C CA . LEU A 1 92 ? 13.626 7.968 1.000 1.00 47.06 92 LEU A CA 1
ATOM 697 C C . LEU A 1 92 ? 12.913 6.864 1.807 1.00 47.06 92 LEU A C 1
ATOM 699 O O . LEU A 1 92 ? 11.826 7.096 2.328 1.00 47.06 92 LEU A O 1
ATOM 703 N N . GLY A 1 93 ? 13.467 5.649 1.867 1.00 50.09 93 GLY A N 1
ATOM 704 C CA . GLY A 1 93 ? 12.957 4.574 2.735 1.00 50.09 93 GLY A CA 1
ATOM 705 C C . GLY A 1 93 ? 13.969 4.067 3.745 1.00 50.09 93 GLY A C 1
ATOM 706 O O . GLY A 1 93 ? 13.612 3.291 4.627 1.00 50.09 93 GLY A O 1
ATOM 707 N N . GLU A 1 94 ? 15.219 4.499 3.617 1.00 55.16 94 GLU A N 1
ATOM 708 C CA . GLU A 1 94 ? 16.307 4.176 4.539 1.00 55.16 94 GLU A CA 1
ATOM 709 C C . GLU A 1 94 ? 16.480 5.261 5.615 1.00 55.16 94 GLU A C 1
ATOM 711 O O . GLU A 1 94 ? 17.120 5.011 6.631 1.00 55.16 94 GLU A O 1
ATOM 716 N N . ASP A 1 95 ? 15.876 6.443 5.435 1.00 65.81 95 ASP A N 1
ATOM 717 C CA . ASP A 1 95 ? 15.909 7.553 6.398 1.00 65.81 95 ASP A CA 1
ATOM 718 C C . ASP A 1 95 ? 14.939 7.390 7.586 1.00 65.81 95 ASP A C 1
ATOM 720 O O . ASP A 1 95 ? 14.971 8.186 8.525 1.00 65.81 95 ASP A O 1
ATOM 724 N N . GLY A 1 96 ? 14.084 6.361 7.573 1.00 70.38 96 GLY A N 1
ATOM 725 C CA . GLY A 1 96 ? 13.129 6.082 8.646 1.00 70.38 96 GLY A CA 1
ATOM 726 C C . GLY A 1 96 ? 11.778 6.798 8.515 1.00 70.38 96 GLY A C 1
ATOM 727 O O . GLY A 1 96 ? 10.883 6.538 9.325 1.00 70.38 96 GLY A O 1
ATOM 728 N N . SER A 1 97 ? 11.593 7.673 7.519 1.00 77.81 97 SER A N 1
ATOM 729 C CA . SER A 1 97 ? 10.380 8.493 7.369 1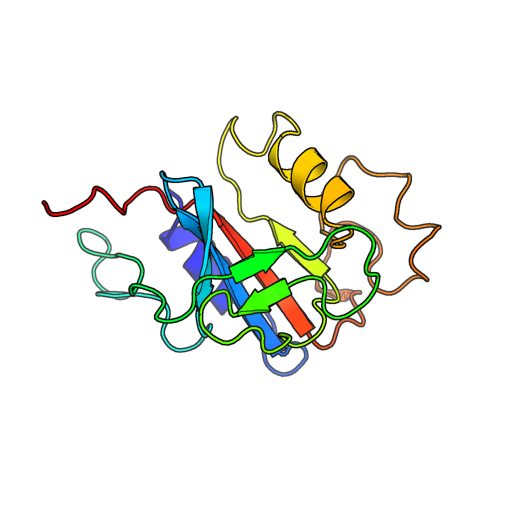.00 77.81 97 SER A CA 1
ATOM 730 C C . SER A 1 97 ? 9.132 7.635 7.130 1.00 77.81 97 SER A C 1
ATOM 732 O O . SER A 1 97 ? 8.112 7.793 7.808 1.00 77.81 97 SER A O 1
ATOM 734 N N . LEU A 1 98 ? 9.234 6.657 6.224 1.00 78.62 98 LEU A N 1
ATOM 735 C CA . LEU A 1 98 ? 8.169 5.689 5.951 1.00 78.62 98 LEU A CA 1
ATOM 736 C C . LEU A 1 98 ? 7.828 4.870 7.202 1.00 78.62 98 LEU A C 1
ATOM 738 O O . LEU A 1 98 ? 6.664 4.715 7.561 1.00 78.62 98 LEU A O 1
ATOM 742 N N . GLN A 1 99 ? 8.847 4.382 7.902 1.00 78.75 99 GLN A N 1
ATOM 743 C CA . GLN A 1 99 ? 8.705 3.590 9.118 1.00 78.75 99 GLN A CA 1
ATOM 744 C C . GLN A 1 99 ? 8.017 4.399 10.223 1.00 78.75 99 GLN A C 1
ATOM 746 O O . GLN A 1 99 ? 7.181 3.861 10.947 1.00 78.75 99 GLN A O 1
ATOM 751 N N . GLY A 1 100 ? 8.340 5.689 10.349 1.00 82.56 100 GLY A N 1
ATOM 752 C CA . GLY A 1 100 ? 7.675 6.615 11.263 1.00 82.56 100 GLY A CA 1
ATOM 753 C C . GLY A 1 100 ? 6.188 6.769 10.950 1.00 82.56 100 GLY A C 1
ATOM 754 O O . GLY A 1 100 ? 5.350 6.602 11.836 1.00 82.56 100 GLY A O 1
ATOM 755 N N . MET A 1 101 ? 5.854 7.005 9.681 1.00 84.12 101 MET A N 1
ATOM 756 C CA . MET A 1 101 ? 4.470 7.125 9.221 1.00 84.12 101 MET A CA 1
ATOM 757 C C . MET A 1 101 ? 3.665 5.843 9.480 1.00 84.12 101 MET A C 1
ATOM 759 O O . MET A 1 101 ? 2.581 5.913 10.056 1.00 84.12 101 MET A O 1
ATOM 763 N N . LEU A 1 102 ? 4.208 4.666 9.148 1.00 84.69 102 LEU A N 1
ATOM 764 C CA . LEU A 1 102 ? 3.533 3.384 9.389 1.00 84.69 102 LEU A CA 1
ATOM 765 C C . LEU A 1 102 ? 3.297 3.113 10.885 1.00 84.69 102 LEU A C 1
ATOM 767 O O . LEU A 1 102 ? 2.257 2.567 11.253 1.00 84.69 102 LEU A O 1
ATOM 771 N N . ARG A 1 103 ? 4.209 3.553 11.766 1.00 82.56 103 ARG A N 1
ATOM 772 C CA . ARG A 1 103 ? 4.029 3.457 13.228 1.00 82.56 103 ARG A CA 1
ATOM 773 C C . ARG A 1 103 ? 2.886 4.332 13.726 1.00 82.56 103 ARG A C 1
ATOM 775 O O . ARG A 1 103 ? 2.067 3.858 14.505 1.00 82.56 103 ARG A O 1
ATOM 782 N N . VAL A 1 104 ? 2.817 5.587 13.280 1.00 84.06 104 VAL A N 1
ATOM 783 C CA . VAL A 1 104 ? 1.700 6.490 13.620 1.00 84.06 104 VAL A CA 1
ATOM 784 C C . VAL A 1 104 ? 0.383 5.948 13.060 1.00 84.06 104 VAL A C 1
ATOM 786 O O . VAL A 1 104 ? -0.666 6.087 13.690 1.00 84.06 104 VAL A O 1
ATOM 789 N N . ALA A 1 105 ? 0.450 5.271 11.912 1.00 83.62 105 ALA A N 1
ATOM 790 C CA . ALA A 1 105 ? -0.674 4.583 11.297 1.00 83.62 105 ALA A CA 1
ATOM 791 C C . ALA A 1 105 ? -1.072 3.263 11.938 1.00 83.62 105 ALA A C 1
ATOM 793 O O . ALA A 1 105 ? -2.114 2.716 11.586 1.00 83.62 105 ALA A O 1
ATOM 794 N N . ASN A 1 106 ? -0.295 2.785 12.909 1.00 85.19 106 ASN A N 1
ATOM 795 C CA . ASN A 1 106 ? -0.534 1.511 13.561 1.00 85.19 106 ASN A CA 1
ATOM 796 C C . ASN A 1 106 ? -0.622 0.347 12.549 1.00 85.19 106 ASN A C 1
ATOM 798 O O . ASN A 1 106 ? -1.417 -0.582 12.707 1.00 85.19 106 ASN A O 1
ATOM 802 N N . LEU A 1 107 ? 0.188 0.436 11.487 1.00 85.00 107 LEU A N 1
ATOM 803 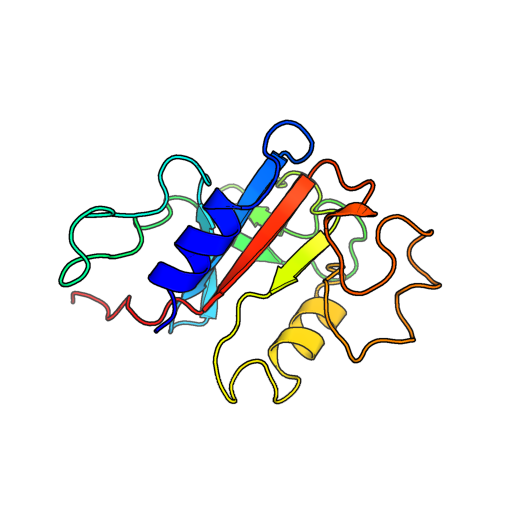C CA . LEU A 1 107 ? 0.281 -0.531 10.399 1.00 85.00 107 LEU A CA 1
ATOM 804 C C . LEU A 1 107 ? 1.563 -1.362 10.575 1.00 85.00 107 LEU A C 1
ATOM 806 O O . LEU A 1 107 ? 2.662 -0.801 10.505 1.00 85.00 107 LEU A O 1
ATOM 810 N N . PRO A 1 108 ? 1.468 -2.683 10.812 1.00 83.81 108 PRO A N 1
ATOM 811 C CA . PRO A 1 108 ? 2.646 -3.541 10.929 1.00 83.81 108 PRO A CA 1
ATOM 812 C C . PRO A 1 108 ? 3.425 -3.600 9.608 1.00 83.81 108 PRO A C 1
ATOM 814 O O . PRO A 1 108 ? 2.816 -3.610 8.543 1.00 83.81 108 PRO A O 1
ATOM 817 N N . PHE A 1 109 ? 4.761 -3.677 9.641 1.00 81.50 109 PHE A N 1
ATOM 818 C CA . PHE A 1 109 ? 5.578 -3.746 8.420 1.00 81.50 109 PHE A CA 1
ATOM 819 C C . PHE A 1 109 ? 6.887 -4.534 8.577 1.00 81.50 109 PHE A C 1
ATOM 821 O O . PHE A 1 109 ? 7.384 -4.729 9.686 1.00 81.50 109 PHE A O 1
ATOM 828 N N . VAL A 1 110 ? 7.455 -4.982 7.452 1.00 77.06 110 VAL A N 1
ATOM 829 C CA . VAL A 1 110 ? 8.715 -5.745 7.376 1.00 77.06 110 VAL A CA 1
ATOM 830 C C . VAL A 1 110 ? 9.927 -4.816 7.200 1.00 77.06 110 VAL A C 1
ATOM 832 O O . VAL A 1 110 ? 9.910 -3.942 6.342 1.00 77.06 110 VAL A O 1
ATOM 835 N N . GLY A 1 111 ? 11.001 -5.015 7.980 1.00 69.69 111 GLY A N 1
ATOM 836 C CA . GLY A 1 111 ? 12.253 -4.241 7.883 1.00 69.69 111 GLY A CA 1
ATOM 837 C C . GLY A 1 111 ? 13.139 -4.337 9.137 1.00 69.69 111 GLY A C 1
ATOM 838 O O . GLY A 1 111 ? 12.710 -4.886 10.152 1.00 69.69 111 GLY A O 1
ATOM 839 N N . SER A 1 112 ? 14.382 -3.841 9.054 1.00 49.34 112 SER A N 1
ATOM 840 C CA . SER A 1 112 ? 15.445 -4.112 10.044 1.00 49.34 112 SER A CA 1
ATOM 841 C C . SER A 1 112 ? 15.338 -3.342 11.367 1.00 49.34 112 SER A C 1
ATOM 843 O O . SER A 1 112 ? 15.700 -3.903 12.396 1.00 49.34 112 SER A O 1
ATOM 845 N N . ASP A 1 113 ? 14.768 -2.134 11.399 1.00 51.19 113 ASP A N 1
ATOM 846 C CA . ASP A 1 113 ? 14.833 -1.279 12.597 1.00 51.19 113 ASP A CA 1
ATOM 847 C C . ASP A 1 113 ? 13.471 -0.982 13.225 1.00 51.19 113 ASP A C 1
ATOM 849 O O . ASP A 1 113 ? 13.026 0.165 13.288 1.00 51.19 113 ASP A O 1
ATOM 853 N N . VAL A 1 114 ? 12.809 -2.010 13.768 1.00 45.66 114 VAL A N 1
ATOM 854 C CA . VAL A 1 114 ? 11.821 -1.806 14.841 1.00 45.66 114 VAL A CA 1
ATOM 855 C C . VAL A 1 114 ? 11.744 -3.008 15.785 1.00 45.66 114 VAL A C 1
ATOM 857 O O . VAL A 1 114 ? 10.758 -3.742 15.832 1.00 45.66 114 VAL A O 1
ATOM 860 N N . SER A 1 115 ? 12.743 -3.168 16.644 1.00 37.84 115 SER A N 1
ATOM 861 C CA . SER A 1 115 ? 12.729 -4.152 17.739 1.00 37.84 115 SER A CA 1
ATOM 862 C C . SER A 1 115 ? 11.601 -3.950 18.778 1.00 37.84 115 SER A C 1
ATOM 864 O O . SER A 1 115 ? 11.546 -4.678 19.762 1.00 37.84 115 SER A O 1
ATOM 866 N N . GLY A 1 116 ? 10.698 -2.975 18.595 1.00 37.97 116 GLY A N 1
ATOM 867 C CA . GLY A 1 116 ? 9.660 -2.603 19.568 1.00 37.97 116 GLY A CA 1
ATOM 868 C C . GLY A 1 116 ? 8.217 -3.002 19.233 1.00 37.97 116 GLY A C 1
ATOM 869 O O . GLY A 1 116 ? 7.391 -3.024 20.135 1.00 37.97 116 GLY A O 1
ATOM 870 N N . PHE A 1 117 ? 7.877 -3.321 17.978 1.00 39.38 117 PHE A N 1
ATOM 871 C CA . PHE A 1 117 ? 6.475 -3.603 17.603 1.00 39.38 117 PHE A CA 1
ATOM 872 C C . PHE A 1 117 ? 6.150 -5.102 17.560 1.00 39.38 117 PHE A C 1
ATOM 874 O O . PHE A 1 117 ? 4.998 -5.498 17.720 1.00 39.38 117 PHE A O 1
ATOM 881 N N . SER A 1 118 ? 7.183 -5.946 17.442 1.00 39.59 118 SER A N 1
ATOM 882 C CA . SER A 1 118 ? 7.054 -7.408 17.468 1.00 39.59 118 SER A CA 1
ATOM 883 C C . SER A 1 118 ? 6.537 -7.959 18.806 1.00 39.59 118 SER A C 1
ATOM 885 O O . SER A 1 118 ? 6.153 -9.126 18.854 1.00 39.59 118 SER A O 1
ATOM 887 N N . SER A 1 119 ? 6.549 -7.169 19.889 1.00 36.06 119 SER A N 1
ATOM 888 C CA . SER A 1 119 ? 6.041 -7.597 21.201 1.00 36.06 119 SER A CA 1
ATOM 889 C C . SER A 1 119 ? 4.604 -7.148 21.496 1.00 36.06 119 SER A C 1
ATOM 891 O O . SER A 1 119 ? 3.942 -7.800 22.297 1.00 36.06 119 SER A O 1
ATOM 893 N N . LEU A 1 120 ? 4.101 -6.087 20.848 1.00 37.34 120 LEU A N 1
ATOM 894 C CA . LEU A 1 120 ? 2.720 -5.602 21.026 1.00 37.34 120 LEU A CA 1
ATOM 895 C C . LEU A 1 120 ? 1.730 -6.257 20.052 1.00 37.34 120 LEU A C 1
ATOM 897 O O . LEU A 1 120 ? 0.549 -6.377 20.364 1.00 37.34 120 LEU A O 1
ATOM 901 N N . TYR A 1 121 ? 2.217 -6.735 18.906 1.00 44.94 121 TYR A N 1
ATOM 902 C CA . TYR A 1 121 ? 1.428 -7.439 17.900 1.00 44.94 121 TYR A CA 1
ATOM 903 C C . TYR A 1 121 ? 1.851 -8.895 17.925 1.00 44.94 121 TYR A C 1
ATOM 905 O O . TYR A 1 121 ? 2.941 -9.231 17.469 1.00 44.94 121 TYR A O 1
ATOM 913 N N . GLY A 1 122 ? 1.029 -9.751 18.532 1.00 40.81 122 GLY A N 1
ATOM 914 C CA . GLY A 1 122 ? 1.342 -11.164 18.722 1.00 40.81 122 GLY A CA 1
ATOM 915 C C . GLY A 1 122 ? 1.901 -11.804 17.450 1.00 40.81 122 GLY A C 1
ATOM 916 O O . GLY A 1 122 ? 1.182 -11.937 16.473 1.00 40.81 122 GLY A O 1
ATOM 917 N N . GLN A 1 123 ? 3.191 -12.149 17.480 1.00 42.06 123 GLN A N 1
ATOM 918 C CA . GLN A 1 123 ? 3.933 -13.116 16.656 1.00 42.06 123 GLN A CA 1
ATOM 919 C C . GLN A 1 123 ? 3.284 -13.599 15.335 1.00 42.06 123 GLN A C 1
ATOM 921 O O . GLN A 1 123 ? 3.197 -14.806 15.105 1.00 42.06 123 GLN A O 1
ATOM 926 N N . ARG A 1 124 ? 2.848 -12.712 14.429 1.00 47.19 124 ARG A N 1
ATOM 927 C CA . ARG A 1 124 ? 2.391 -13.147 13.092 1.00 47.19 124 ARG A CA 1
ATOM 928 C C . ARG A 1 124 ? 3.487 -13.081 12.045 1.00 47.19 124 ARG A C 1
ATOM 930 O O . ARG A 1 124 ? 3.509 -13.952 11.182 1.00 47.19 124 ARG A O 1
ATOM 937 N N . CYS A 1 125 ? 4.433 -12.147 12.148 1.00 41.81 125 CYS A N 1
ATOM 938 C CA . CYS A 1 125 ? 5.558 -12.048 11.216 1.00 41.81 125 CYS A CA 1
ATOM 939 C C . CYS A 1 125 ? 6.830 -11.643 11.976 1.00 41.81 125 CYS A C 1
ATOM 941 O O . CYS A 1 125 ? 7.015 -10.481 12.324 1.00 41.81 125 CYS A O 1
ATOM 943 N N . HIS A 1 126 ? 7.703 -12.614 12.270 1.00 40.19 126 HIS A N 1
ATOM 944 C CA . HIS A 1 126 ? 9.050 -12.328 12.767 1.00 40.19 126 HIS A CA 1
ATOM 945 C C . HIS A 1 126 ? 9.977 -12.064 11.577 1.00 40.19 126 HIS A C 1
ATOM 947 O O . HIS A 1 126 ? 10.017 -12.866 10.648 1.00 40.19 126 HIS A O 1
ATOM 953 N N . GLN A 1 127 ? 10.654 -10.915 11.653 1.00 47.69 127 GLN A N 1
ATOM 954 C CA . GLN A 1 127 ? 11.753 -10.372 10.849 1.00 47.69 127 GLN A CA 1
ATOM 955 C C . GLN A 1 127 ? 12.182 -11.109 9.562 1.00 47.69 127 GLN A C 1
ATOM 957 O O . GLN A 1 127 ? 12.495 -12.296 9.537 1.00 47.69 127 GLN A O 1
ATOM 962 N N . THR A 1 128 ? 12.273 -10.288 8.509 1.00 42.12 128 THR A N 1
ATOM 963 C CA . THR A 1 128 ? 13.057 -10.454 7.270 1.00 42.12 128 THR A CA 1
ATOM 964 C C . THR A 1 128 ? 12.655 -11.528 6.261 1.00 42.12 128 THR A C 1
ATOM 966 O O . THR A 1 128 ? 13.255 -11.579 5.191 1.00 42.12 128 THR A O 1
ATOM 969 N N . SER A 1 129 ? 11.605 -12.318 6.493 1.00 44.16 129 SER A N 1
ATOM 970 C CA . SER A 1 129 ? 11.170 -13.315 5.508 1.00 44.16 129 SER A CA 1
ATOM 971 C C . SER A 1 129 ? 9.646 -13.472 5.465 1.00 44.16 129 SER A C 1
ATOM 973 O O . SER A 1 129 ? 9.014 -13.903 6.431 1.00 44.16 129 SER A O 1
ATOM 975 N N . ALA A 1 130 ? 9.058 -13.199 4.290 1.00 50.06 130 ALA A N 1
ATOM 976 C CA . ALA A 1 130 ? 7.665 -13.532 3.961 1.00 50.06 130 ALA A CA 1
ATOM 977 C C . ALA A 1 130 ? 7.344 -15.021 4.217 1.00 50.06 130 ALA A C 1
ATOM 979 O O . ALA A 1 130 ? 6.199 -15.404 4.435 1.00 50.06 130 ALA A O 1
ATOM 980 N N . THR A 1 131 ? 8.365 -15.879 4.266 1.00 45.53 131 THR A N 1
ATOM 981 C CA . THR A 1 131 ? 8.233 -17.325 4.432 1.00 45.53 131 THR A CA 1
ATOM 982 C C . THR A 1 131 ? 7.634 -17.714 5.791 1.00 45.53 131 THR A C 1
ATOM 984 O O . THR A 1 131 ? 6.899 -18.698 5.838 1.00 45.53 131 THR A O 1
ATOM 987 N N . ARG A 1 132 ? 7.855 -16.942 6.870 1.00 43.94 132 ARG A N 1
ATOM 988 C CA . ARG A 1 132 ? 7.335 -17.225 8.233 1.00 43.94 132 ARG A CA 1
ATOM 989 C C . ARG A 1 132 ? 6.124 -16.388 8.665 1.00 43.94 132 ARG A C 1
ATOM 991 O O . ARG A 1 132 ? 5.689 -16.499 9.808 1.00 43.94 132 ARG A O 1
ATOM 998 N N . CYS A 1 133 ? 5.586 -15.570 7.769 1.00 52.38 133 CYS A N 1
ATOM 999 C CA . CYS A 1 133 ? 4.466 -14.677 8.042 1.00 52.38 133 CYS A CA 1
ATOM 1000 C C . CYS A 1 133 ? 3.143 -15.475 7.971 1.00 52.38 133 CYS A C 1
ATOM 1002 O O . CYS A 1 133 ? 2.891 -16.152 6.973 1.00 52.38 133 CYS A O 1
ATOM 1004 N N . ARG A 1 134 ? 2.334 -15.444 9.044 1.00 53.22 134 ARG A N 1
ATOM 1005 C CA . ARG A 1 134 ? 0.957 -15.994 9.114 1.00 53.22 134 ARG A CA 1
ATOM 1006 C C . ARG A 1 134 ? -0.110 -14.943 8.756 1.00 53.22 134 ARG A C 1
ATOM 1008 O O . ARG A 1 134 ? -1.245 -15.047 9.207 1.00 53.22 134 ARG A O 1
ATOM 1015 N N . ALA A 1 135 ? 0.285 -13.891 8.045 1.00 61.56 135 ALA A N 1
ATOM 1016 C CA . ALA A 1 135 ? -0.643 -12.903 7.512 1.00 61.56 135 ALA A CA 1
ATOM 1017 C C . ALA A 1 135 ? -1.491 -13.542 6.409 1.00 61.56 135 ALA A C 1
ATOM 1019 O O . ALA A 1 135 ? -0.947 -14.284 5.592 1.00 61.56 135 ALA A O 1
ATOM 1020 N N . GLU A 1 136 ? -2.783 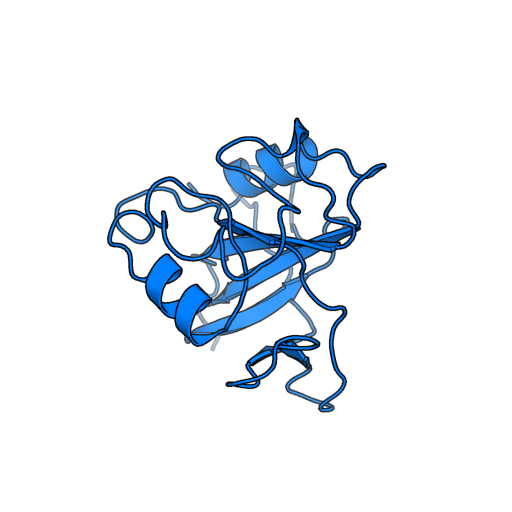-13.237 6.392 1.00 65.69 136 GLU A N 1
ATOM 1021 C CA . GLU A 1 136 ? -3.667 -13.584 5.277 1.00 65.69 136 GLU A CA 1
ATOM 1022 C C . GLU A 1 136 ? -3.799 -12.383 4.344 1.00 65.69 136 GLU A C 1
ATOM 1024 O O . GLU A 1 136 ? -3.768 -12.567 3.136 1.00 65.69 136 GLU A O 1
ATOM 1029 N N . HIS A 1 137 ? -3.823 -11.158 4.887 1.00 75.12 137 HIS A N 1
ATOM 1030 C CA . HIS A 1 137 ? -3.918 -9.924 4.109 1.00 75.12 137 HIS A CA 1
ATOM 1031 C C . HIS A 1 137 ? -2.621 -9.129 4.228 1.00 75.12 137 HIS A C 1
ATOM 1033 O O . HIS A 1 137 ? -2.273 -8.615 5.295 1.00 75.12 137 HIS A O 1
ATOM 1039 N N . CYS A 1 138 ? -1.892 -8.999 3.126 1.00 77.25 138 CYS A N 1
ATOM 1040 C CA . CYS A 1 138 ? -0.669 -8.213 3.087 1.00 77.25 138 CYS A CA 1
ATOM 1041 C C . CYS A 1 138 ? -0.766 -7.083 2.070 1.00 77.25 138 CYS A C 1
ATOM 1043 O O . CYS A 1 138 ? -1.411 -7.198 1.028 1.00 77.25 138 CYS A O 1
ATOM 1045 N N . ALA A 1 139 ? -0.089 -5.983 2.377 1.00 79.56 139 ALA A N 1
ATOM 1046 C CA . ALA A 1 139 ? 0.035 -4.875 1.455 1.00 79.56 139 ALA A CA 1
ATOM 1047 C C . ALA A 1 139 ? 1.487 -4.683 1.036 1.00 79.56 139 ALA A C 1
ATOM 1049 O O . ALA A 1 139 ? 2.401 -4.668 1.858 1.00 79.56 139 ALA A O 1
ATOM 1050 N N . ILE A 1 140 ? 1.707 -4.493 -0.254 1.00 77.69 140 ILE A N 1
ATOM 1051 C CA . ILE A 1 140 ? 2.998 -4.072 -0.780 1.00 77.69 140 ILE A CA 1
ATOM 1052 C C . ILE A 1 140 ? 2.973 -2.553 -0.910 1.00 77.69 140 ILE A C 1
ATOM 1054 O O . ILE A 1 140 ? 2.132 -2.007 -1.622 1.00 77.69 140 ILE A O 1
ATOM 1058 N N . TYR A 1 141 ? 3.894 -1.875 -0.227 1.00 78.44 141 TYR A N 1
ATOM 1059 C CA . TYR A 1 141 ? 4.022 -0.424 -0.314 1.00 78.44 141 TYR A CA 1
ATOM 1060 C C . TYR A 1 141 ? 5.061 -0.035 -1.363 1.00 78.44 141 TYR A C 1
ATOM 1062 O O . TYR A 1 141 ? 6.178 -0.553 -1.333 1.00 78.44 141 TYR A O 1
ATOM 1070 N N . TYR A 1 142 ? 4.739 0.923 -2.232 1.00 71.19 142 TYR A N 1
ATOM 1071 C CA . TYR A 1 142 ? 5.713 1.552 -3.125 1.00 71.19 142 TYR A CA 1
ATOM 1072 C C . TYR A 1 142 ? 5.508 3.077 -3.198 1.00 71.19 142 TYR A C 1
ATOM 1074 O O . TYR A 1 142 ? 4.374 3.561 -3.195 1.00 71.19 142 TYR A O 1
ATOM 1082 N N . PRO A 1 143 ? 6.589 3.867 -3.315 1.00 63.56 143 PRO A N 1
ATOM 1083 C CA . PRO A 1 143 ? 6.478 5.287 -3.625 1.00 63.56 143 PRO A CA 1
ATOM 1084 C C . PRO A 1 143 ? 6.128 5.468 -5.112 1.00 63.56 143 PRO A C 1
ATOM 1086 O O . PRO A 1 143 ? 6.889 5.035 -5.991 1.00 63.56 143 PRO A O 1
ATOM 1089 N N . ASP A 1 144 ? 4.990 6.102 -5.414 1.00 62.97 144 ASP A N 1
ATOM 1090 C CA . ASP A 1 144 ? 4.618 6.441 -6.790 1.00 62.97 144 ASP A CA 1
ATOM 1091 C C . ASP A 1 144 ? 5.414 7.674 -7.248 1.00 62.97 144 ASP A C 1
ATOM 1093 O O . ASP A 1 144 ? 5.156 8.823 -6.890 1.00 62.97 144 ASP A O 1
ATOM 1097 N N . ALA A 1 145 ? 6.435 7.426 -8.069 1.00 48.31 145 ALA A N 1
ATOM 1098 C CA . ALA A 1 145 ? 7.305 8.465 -8.601 1.00 48.31 145 ALA A CA 1
ATOM 1099 C C . ALA A 1 145 ? 6.755 9.159 -9.868 1.00 48.31 145 ALA A C 1
ATOM 1101 O O . ALA A 1 145 ? 7.417 10.074 -10.377 1.00 48.31 145 ALA A O 1
ATOM 1102 N N . ARG A 1 146 ? 5.600 8.750 -10.425 1.00 47.06 146 ARG A N 1
ATOM 1103 C CA . ARG A 1 146 ? 5.184 9.143 -11.789 1.00 47.06 146 ARG A CA 1
ATOM 1104 C C . ARG A 1 146 ? 3.729 9.594 -11.973 1.00 47.06 146 ARG A C 1
ATOM 1106 O O . ARG A 1 146 ? 3.275 9.629 -13.110 1.00 47.06 146 ARG A O 1
ATOM 1113 N N . GLN A 1 147 ? 3.061 10.118 -10.949 1.00 43.44 147 GLN A N 1
ATOM 1114 C CA . GLN A 1 147 ? 1.926 11.024 -11.181 1.00 43.44 147 GLN A CA 1
ATOM 1115 C C . GLN A 1 147 ? 2.380 12.488 -11.107 1.00 43.44 147 GLN A C 1
ATOM 1117 O O . GLN A 1 147 ? 2.309 13.162 -10.083 1.00 43.44 147 GLN A O 1
ATOM 1122 N N . SER A 1 148 ? 2.934 12.984 -12.218 1.00 32.88 148 SER A N 1
ATOM 1123 C CA . SER A 1 148 ? 2.818 14.409 -12.532 1.00 32.88 148 SER A CA 1
ATOM 1124 C C . SER A 1 148 ? 1.379 14.640 -12.968 1.00 32.88 148 SER A C 1
ATOM 1126 O O . SER A 1 148 ? 0.944 14.031 -13.945 1.00 32.88 148 SER A O 1
ATOM 1128 N N . SER A 1 149 ? 0.667 15.494 -12.239 1.00 32.53 149 SER A N 1
ATOM 1129 C CA . SER A 1 149 ? -0.621 16.049 -12.641 1.00 32.53 149 SER A CA 1
ATOM 1130 C C . SER A 1 149 ? -0.591 16.405 -14.129 1.00 32.53 149 SER A C 1
ATOM 1132 O O . SER A 1 149 ? 0.156 17.299 -14.531 1.00 32.53 149 SER A O 1
ATOM 1134 N N . GLN A 1 150 ? -1.371 15.704 -14.949 1.00 31.58 150 GLN A N 1
ATOM 1135 C CA . GLN A 1 150 ? -1.811 16.290 -16.206 1.00 31.58 150 GLN A CA 1
ATOM 1136 C C . GLN A 1 150 ? -2.875 17.323 -15.834 1.00 31.58 150 GLN A C 1
ATOM 1138 O O . GLN A 1 150 ? -4.025 16.975 -15.573 1.00 31.58 150 GLN A O 1
ATOM 1143 N N . HIS A 1 151 ? -2.439 18.575 -15.738 1.00 33.66 151 HIS A N 1
AT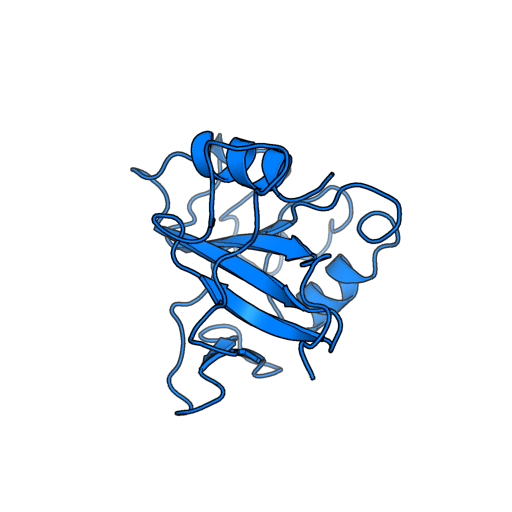OM 1144 C CA . HIS A 1 151 ? -3.267 19.753 -15.942 1.00 33.66 151 HIS A CA 1
ATOM 1145 C C . HIS A 1 151 ? -2.688 20.517 -17.126 1.00 33.66 151 HIS A C 1
ATOM 1147 O O . HIS A 1 151 ? -1.439 20.590 -17.209 1.00 33.66 151 HIS A O 1
#

Sequence (151 aa):
MSLQSAKNIVDAIDKSRFDVVLLGIDKQGQWHVSDASNYLLNADDPAHIALRPSATSLAQVPGKHEHQLIDAQNGQPLPTVDVIFPIVHGTLGEDGSLQGMLRVANLPFVGSDVSGFSSLYGQRCHQTSATRCRAEHCAIYYPDARQSSQH

Radius of gyration: 15.05 Å; chains: 1; bounding box: 35×39×43 Å